Protein AF-A0A7V1LPP8-F1 (afdb_monomer_lite)

Sequence (68 aa):
MMDTTFIVGLILITGFLFGKTAERWGLPKASGYILAGVALNPGISPVIPATFPDLTEPVTNICLAFIT

Radius of gyration: 12.66 Å; chains: 1; bounding box: 30×26×32 Å

pLDDT: mean 91.77, std 6.23, range [60.62, 98.0]

Organism: Caldithrix abyssi (NCBI:txid187145)

Foldseek 3Di:
DDDPVVVVVQLVVQLVVQLVVCVVVVHHSVVRSVVSCVCCACVNPVPDDNCVCVVCVVVVVVVVVVVD

InterPro domains:
  IPR038770 Sodium/solute symporter superfamily [G3DSA:1.20.1530.20] (2-68)

Secondary structure (DSSP, 8-state):
---HHHHHHHHHHHHHHHHHHHHHTT--HHHHHHHHHHHT-TTT-TTS-TTHHHHHHHHHHHHHHHH-

Structure (mmCIF, N/CA/C/O backbone):
data_AF-A0A7V1LPP8-F1
#
_entry.id   AF-A0A7V1LPP8-F1
#
loop_
_atom_site.group_PDB
_atom_site.id
_atom_site.type_symbol
_atom_site.label_atom_id
_atom_site.label_alt_id
_atom_site.label_comp_id
_atom_site.label_asym_id
_atom_site.label_entity_id
_atom_site.label_seq_id
_atom_site.pdbx_PDB_ins_code
_atom_site.Cartn_x
_atom_site.Cartn_y
_atom_site.Cartn_z
_atom_site.occupancy
_atom_site.B_iso_or_equiv
_atom_site.auth_seq_id
_atom_site.auth_comp_id
_atom_site.auth_asym_id
_atom_site.auth_atom_id
_atom_site.pdbx_PDB_model_num
ATOM 1 N N . MET A 1 1 ? 6.074 3.298 -21.983 1.00 60.62 1 MET A N 1
ATOM 2 C CA . MET A 1 1 ? 5.999 3.706 -20.564 1.00 60.62 1 MET A CA 1
ATOM 3 C C . MET A 1 1 ? 4.567 4.117 -20.292 1.00 60.62 1 MET A C 1
ATOM 5 O O . MET A 1 1 ? 3.996 4.766 -21.155 1.00 60.62 1 MET A O 1
ATOM 9 N N . MET A 1 2 ? 3.975 3.684 -19.179 1.00 70.75 2 MET A N 1
ATOM 10 C CA . MET A 1 2 ? 2.660 4.185 -18.761 1.00 70.75 2 MET A CA 1
ATOM 11 C C . MET A 1 2 ? 2.837 5.576 -18.159 1.00 70.75 2 MET A C 1
ATOM 13 O O . MET A 1 2 ? 3.789 5.797 -17.410 1.00 70.75 2 MET A O 1
ATOM 17 N N . ASP A 1 3 ? 1.944 6.502 -18.495 1.00 88.19 3 ASP A N 1
ATOM 18 C CA . ASP A 1 3 ? 1.982 7.858 -17.957 1.00 88.19 3 ASP A CA 1
ATOM 19 C C . ASP A 1 3 ? 1.765 7.855 -16.439 1.00 88.19 3 ASP A C 1
ATOM 21 O O . ASP A 1 3 ? 0.892 7.154 -15.919 1.00 88.19 3 ASP A O 1
ATOM 25 N N . THR A 1 4 ? 2.522 8.680 -15.713 1.00 86.50 4 THR A N 1
ATOM 26 C CA . THR A 1 4 ? 2.422 8.802 -14.248 1.00 86.50 4 THR A CA 1
ATOM 27 C C . THR A 1 4 ? 0.993 9.110 -13.799 1.00 86.50 4 THR A C 1
ATOM 29 O O . THR A 1 4 ? 0.507 8.536 -12.827 1.00 86.50 4 THR A O 1
ATOM 32 N N . THR A 1 5 ? 0.280 9.957 -14.544 1.00 90.38 5 THR A N 1
ATOM 33 C CA . THR A 1 5 ? -1.128 10.291 -14.286 1.00 90.38 5 THR A CA 1
ATOM 34 C C . THR A 1 5 ? -2.034 9.065 -14.354 1.00 90.38 5 THR A C 1
ATOM 36 O O . THR A 1 5 ? -2.944 8.929 -13.538 1.00 90.38 5 THR A O 1
ATOM 39 N N . PHE A 1 6 ? -1.772 8.147 -15.287 1.00 91.75 6 PHE A N 1
ATOM 40 C CA . PHE A 1 6 ? -2.532 6.908 -15.401 1.00 91.75 6 PHE A CA 1
ATOM 41 C C . PHE A 1 6 ? -2.280 5.990 -14.202 1.00 91.75 6 PHE A C 1
ATOM 43 O O . PHE A 1 6 ? -3.231 5.460 -13.633 1.00 91.75 6 PHE A O 1
ATOM 50 N N . ILE A 1 7 ? -1.021 5.851 -13.775 1.00 91.06 7 ILE A N 1
ATOM 51 C CA . ILE A 1 7 ? -0.656 5.037 -12.604 1.00 91.06 7 ILE A CA 1
ATOM 52 C C . ILE A 1 7 ? -1.330 5.585 -11.340 1.00 91.06 7 ILE A C 1
ATOM 54 O O . ILE A 1 7 ? -1.954 4.829 -10.600 1.00 91.06 7 ILE A O 1
ATOM 58 N N . VAL A 1 8 ? -1.274 6.901 -11.120 1.00 91.75 8 VAL A N 1
ATOM 59 C CA . VAL A 1 8 ? -1.945 7.545 -9.979 1.00 91.75 8 VAL A CA 1
ATOM 60 C C . VAL A 1 8 ? -3.457 7.328 -10.040 1.00 91.75 8 VAL A C 1
ATOM 62 O O . VAL A 1 8 ? -4.059 6.927 -9.045 1.00 91.75 8 VAL A O 1
ATOM 65 N N . GLY A 1 9 ? -4.076 7.538 -11.206 1.00 93.88 9 GLY A N 1
ATOM 66 C CA . GLY A 1 9 ? -5.504 7.290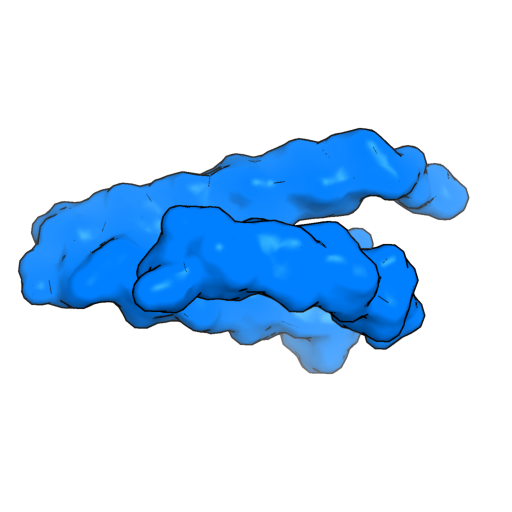 -11.400 1.00 93.88 9 GLY A CA 1
ATOM 67 C C . GLY A 1 9 ? -5.892 5.844 -11.089 1.00 93.88 9 GLY A C 1
ATOM 68 O O . GLY A 1 9 ? -6.875 5.609 -10.385 1.00 93.88 9 GLY A O 1
ATOM 69 N N . LEU A 1 10 ? -5.086 4.881 -11.541 1.00 93.88 10 LEU A N 1
ATOM 70 C CA . LEU A 1 10 ? -5.279 3.465 -11.249 1.00 93.88 10 LEU A CA 1
ATOM 71 C C . LEU A 1 10 ? -5.234 3.201 -9.740 1.00 93.88 10 LEU A C 1
ATOM 73 O O . LEU A 1 10 ? -6.185 2.627 -9.220 1.00 93.88 10 LEU A O 1
ATOM 77 N N . ILE A 1 11 ? -4.191 3.671 -9.043 1.00 93.19 11 ILE A N 1
ATOM 78 C CA . ILE A 1 11 ? -4.026 3.498 -7.588 1.00 93.19 11 ILE A CA 1
ATOM 79 C C . ILE A 1 11 ? -5.230 4.059 -6.826 1.00 93.19 11 ILE A C 1
ATOM 81 O O . ILE A 1 11 ? -5.764 3.397 -5.932 1.00 93.19 11 ILE A O 1
ATOM 85 N N . LEU A 1 12 ? -5.679 5.267 -7.182 1.00 94.75 12 LEU A N 1
ATOM 86 C CA . LEU A 1 12 ? -6.818 5.915 -6.532 1.00 94.75 12 LEU A CA 1
ATOM 87 C C . LEU A 1 12 ? -8.114 5.129 -6.754 1.00 94.75 12 LEU A C 1
ATOM 89 O O . LEU A 1 12 ? -8.859 4.897 -5.801 1.00 94.75 12 LEU A O 1
ATOM 93 N N . ILE A 1 13 ? -8.373 4.681 -7.986 1.00 96.81 13 ILE A N 1
ATOM 94 C CA . ILE A 1 13 ? -9.572 3.900 -8.317 1.00 96.81 13 ILE A CA 1
ATOM 95 C C . ILE A 1 13 ? -9.554 2.555 -7.587 1.00 96.81 13 ILE A C 1
ATOM 97 O O . ILE A 1 13 ? -10.544 2.195 -6.949 1.00 96.81 13 ILE A O 1
ATOM 101 N N . THR A 1 14 ? -8.445 1.817 -7.629 1.00 96.12 14 THR A N 1
ATOM 102 C CA . THR A 1 14 ? -8.340 0.514 -6.957 1.00 96.12 14 THR A CA 1
ATOM 103 C C . THR A 1 14 ? -8.438 0.651 -5.445 1.00 96.12 14 THR A C 1
ATOM 105 O O . THR A 1 14 ? -9.166 -0.116 -4.815 1.00 96.12 14 THR A O 1
ATOM 108 N N . GLY A 1 15 ? -7.773 1.654 -4.863 1.00 96.31 15 GLY A N 1
ATOM 109 C CA . GLY A 1 15 ? -7.864 1.952 -3.438 1.00 96.31 15 GLY A CA 1
ATOM 110 C C . GLY A 1 15 ? -9.304 2.261 -3.039 1.00 96.31 15 GLY A C 1
ATOM 111 O O . GLY A 1 15 ? -9.845 1.629 -2.134 1.00 96.31 15 GLY A O 1
ATOM 112 N N . PHE A 1 16 ? -9.977 3.151 -3.770 1.00 97.00 16 PHE A N 1
ATOM 113 C CA . PHE A 1 16 ? -11.381 3.478 -3.526 1.00 97.00 16 PHE A CA 1
ATOM 114 C C . PHE A 1 16 ? -12.300 2.251 -3.610 1.00 97.00 16 PHE A C 1
ATOM 116 O O . PHE A 1 16 ? -13.111 2.028 -2.708 1.00 97.00 16 PHE A O 1
ATOM 123 N N . LEU A 1 17 ? -12.166 1.432 -4.660 1.00 98.00 17 LEU A N 1
ATOM 124 C CA . LEU A 1 17 ? -12.995 0.240 -4.855 1.00 98.00 17 LEU A CA 1
ATOM 125 C C . LEU A 1 17 ? -12.803 -0.780 -3.726 1.00 98.00 17 LEU A C 1
ATOM 127 O O . LEU A 1 17 ? -13.791 -1.275 -3.175 1.00 98.00 17 LEU A O 1
ATOM 131 N N . PHE A 1 18 ? -11.559 -1.066 -3.341 1.00 97.75 18 P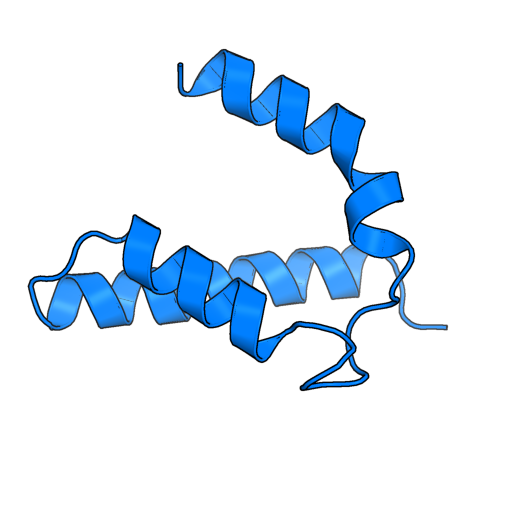HE A N 1
ATOM 132 C CA . PHE A 1 18 ? -11.277 -2.011 -2.261 1.00 97.75 18 PHE A CA 1
ATOM 133 C C . PHE A 1 18 ? -11.680 -1.452 -0.897 1.00 97.75 18 PHE A C 1
ATOM 135 O O . PHE A 1 18 ? -12.261 -2.181 -0.099 1.00 97.75 18 PHE A O 1
ATOM 142 N N . GLY A 1 19 ? -11.447 -0.165 -0.630 1.00 97.44 19 GLY A N 1
ATOM 143 C CA . GLY A 1 19 ? -11.876 0.489 0.609 1.00 97.44 19 GLY A CA 1
ATOM 144 C C . GLY A 1 19 ? -13.395 0.466 0.784 1.00 97.44 19 GLY A C 1
ATOM 145 O O . GLY A 1 19 ? -13.890 0.116 1.854 1.00 97.44 19 GLY A O 1
ATOM 146 N N . LYS A 1 20 ? -14.146 0.757 -0.285 1.00 97.75 20 LYS A N 1
ATOM 147 C CA . LYS A 1 20 ? -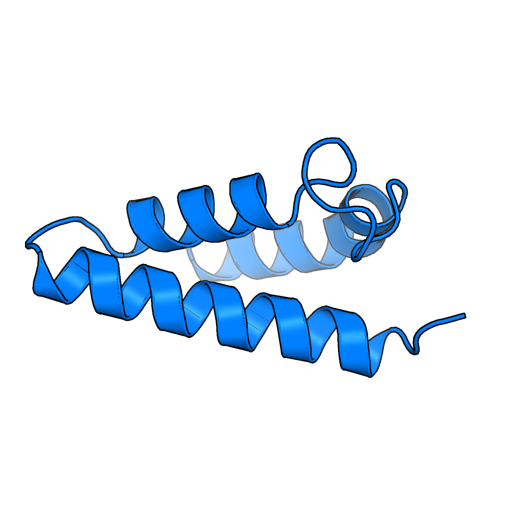15.615 0.680 -0.288 1.00 97.75 20 LYS A CA 1
ATOM 148 C C . LYS A 1 20 ? -16.121 -0.758 -0.145 1.00 97.75 20 LYS A C 1
ATOM 150 O O . LYS A 1 20 ? -17.137 -0.992 0.505 1.00 97.75 20 LYS A O 1
ATOM 155 N N . THR A 1 21 ? -15.415 -1.724 -0.729 1.00 97.75 21 THR A N 1
ATOM 156 C CA . THR A 1 21 ? -15.740 -3.151 -0.573 1.00 97.75 21 THR A CA 1
ATOM 157 C C . THR A 1 21 ? -15.481 -3.626 0.857 1.00 97.75 21 THR A C 1
ATOM 159 O O . THR A 1 21 ? -16.341 -4.284 1.435 1.00 97.75 21 THR A O 1
ATOM 162 N N . ALA A 1 22 ? -14.359 -3.225 1.462 1.00 97.62 22 ALA A N 1
ATOM 163 C CA . ALA A 1 22 ? -14.034 -3.515 2.856 1.00 97.62 22 ALA A CA 1
ATOM 164 C C . ALA A 1 22 ? -15.079 -2.920 3.814 1.00 97.62 22 ALA A C 1
ATOM 166 O O . ALA A 1 22 ? -15.606 -3.640 4.660 1.00 97.62 22 ALA A O 1
ATOM 167 N N . GLU A 1 23 ? -15.460 -1.652 3.619 1.00 97.56 23 GLU A N 1
ATOM 168 C CA . GLU A 1 23 ? -16.534 -1.006 4.389 1.00 97.56 23 GLU A CA 1
ATOM 169 C C . GLU A 1 23 ? -17.855 -1.777 4.276 1.00 97.56 23 GLU A C 1
ATOM 171 O O . GLU A 1 23 ? -18.529 -2.007 5.279 1.00 97.56 23 GLU A O 1
ATOM 176 N N . ARG A 1 24 ? -18.210 -2.242 3.069 1.00 97.12 24 ARG A N 1
ATOM 177 C CA . ARG A 1 24 ? -19.430 -3.034 2.848 1.00 97.12 24 ARG A CA 1
ATOM 178 C C . ARG A 1 24 ? -19.415 -4.375 3.588 1.00 97.12 24 ARG A C 1
ATOM 180 O O . ARG A 1 24 ? -20.482 -4.905 3.885 1.00 97.12 24 ARG A O 1
ATOM 187 N N . TRP A 1 25 ? -18.239 -4.916 3.886 1.00 97.06 25 TRP A N 1
ATOM 188 C CA . TRP A 1 25 ? -18.062 -6.133 4.683 1.00 97.06 25 TRP A CA 1
ATOM 189 C C . TRP A 1 25 ? -17.883 -5.859 6.184 1.00 97.06 25 TRP A C 1
ATOM 191 O O . TRP A 1 25 ? -17.606 -6.785 6.940 1.00 97.06 25 TRP A O 1
ATOM 201 N N . GLY A 1 26 ? -18.054 -4.610 6.635 1.00 96.56 26 GLY A N 1
ATOM 202 C CA . GLY A 1 26 ? -17.899 -4.223 8.040 1.00 96.56 26 GLY A CA 1
ATOM 203 C C . GLY A 1 26 ? -16.443 -4.070 8.492 1.00 96.56 26 GLY A C 1
ATOM 204 O O . GLY A 1 26 ? -16.183 -3.977 9.689 1.00 96.56 26 GLY A O 1
ATOM 205 N N . LEU A 1 27 ? -15.491 -4.044 7.555 1.00 97.19 27 LEU A N 1
ATOM 206 C CA . LEU A 1 27 ? -14.072 -3.835 7.833 1.00 97.19 27 LEU A CA 1
ATOM 207 C C . LEU A 1 27 ? -13.708 -2.341 7.752 1.00 97.19 27 LEU A C 1
ATOM 209 O O . LEU A 1 27 ? -14.348 -1.579 7.020 1.00 97.19 27 LEU A O 1
ATOM 213 N N . PRO A 1 28 ? -12.636 -1.901 8.434 1.00 96.38 28 PRO A N 1
ATOM 214 C CA . PRO A 1 28 ? -12.085 -0.567 8.233 1.00 96.38 28 PRO A CA 1
ATOM 215 C C . PRO A 1 28 ? -11.669 -0.346 6.773 1.00 96.38 28 PRO A C 1
ATOM 217 O O . PRO A 1 28 ? -11.019 -1.196 6.162 1.00 96.38 28 PRO A O 1
ATOM 220 N N . LYS A 1 29 ? -11.951 0.843 6.223 1.00 95.12 29 LYS A N 1
ATOM 221 C CA . LYS A 1 29 ? -11.532 1.222 4.856 1.00 95.12 29 LYS A CA 1
ATOM 222 C C . LYS A 1 29 ? -10.029 1.064 4.632 1.00 95.12 29 LYS A C 1
ATOM 224 O O . LYS A 1 29 ? -9.616 0.628 3.561 1.00 95.12 29 LYS A O 1
ATOM 229 N N . ALA A 1 30 ? -9.233 1.368 5.661 1.00 94.31 30 ALA A N 1
ATOM 230 C CA . ALA A 1 30 ? -7.780 1.227 5.641 1.00 94.31 30 ALA A CA 1
ATOM 231 C C . ALA A 1 30 ? -7.334 -0.197 5.271 1.00 94.31 30 ALA A C 1
ATOM 233 O O . ALA A 1 30 ? -6.411 -0.358 4.477 1.00 94.31 30 ALA A O 1
ATOM 234 N N . SER A 1 31 ? -8.034 -1.230 5.755 1.00 95.94 31 SER A N 1
ATOM 235 C CA . SER A 1 31 ? -7.758 -2.623 5.388 1.00 95.94 31 SER A CA 1
ATOM 236 C C . SER A 1 31 ? -7.952 -2.865 3.887 1.00 95.94 31 SER A C 1
ATOM 238 O O . SER A 1 31 ? -7.142 -3.545 3.263 1.00 95.94 31 SER A O 1
ATOM 240 N N . GLY A 1 32 ? -8.979 -2.257 3.284 1.00 96.81 32 GLY A N 1
ATOM 241 C CA . GLY A 1 32 ? -9.201 -2.308 1.838 1.00 96.81 32 GLY A CA 1
ATOM 242 C C . GLY A 1 32 ? -8.090 -1.617 1.044 1.00 96.81 32 GLY A C 1
ATOM 243 O O . GLY A 1 32 ? -7.598 -2.177 0.067 1.00 96.81 32 GLY A O 1
ATOM 244 N N . TYR A 1 33 ? -7.634 -0.441 1.483 1.00 94.75 33 TYR A N 1
ATOM 245 C CA . TYR A 1 33 ? -6.526 0.268 0.829 1.00 94.75 33 TYR A CA 1
ATOM 246 C C . TYR A 1 33 ? -5.226 -0.545 0.852 1.00 94.75 33 TYR A C 1
ATOM 248 O O . TYR A 1 33 ? -4.533 -0.617 -0.161 1.00 94.75 33 TYR A O 1
ATOM 256 N N . ILE A 1 34 ? -4.932 -1.216 1.971 1.00 94.38 34 ILE A N 1
ATOM 257 C CA . ILE A 1 34 ? -3.766 -2.102 2.095 1.00 94.38 34 ILE A CA 1
ATOM 258 C C . ILE A 1 34 ? -3.877 -3.279 1.120 1.00 94.38 34 ILE A C 1
ATOM 260 O O . ILE A 1 34 ? -2.920 -3.570 0.407 1.00 94.38 34 ILE A O 1
ATOM 264 N N . LEU A 1 35 ? -5.045 -3.925 1.030 1.00 95.69 35 LEU A N 1
ATOM 265 C CA . LEU A 1 35 ? -5.262 -5.025 0.085 1.00 95.69 35 LEU A CA 1
ATOM 266 C C . LEU A 1 35 ? -5.111 -4.583 -1.377 1.00 95.69 35 LEU A C 1
ATOM 268 O O . LEU A 1 35 ? -4.513 -5.313 -2.166 1.00 95.69 35 LEU A O 1
ATOM 272 N N . ALA A 1 36 ? -5.592 -3.388 -1.735 1.00 95.06 36 ALA A N 1
ATOM 273 C CA . ALA A 1 36 ? -5.351 -2.819 -3.060 1.00 95.06 36 ALA A CA 1
ATOM 274 C C . ALA A 1 36 ? -3.852 -2.600 -3.319 1.00 95.06 36 ALA A C 1
ATOM 276 O O . ALA A 1 36 ? -3.362 -2.954 -4.388 1.00 95.06 36 ALA A O 1
ATOM 277 N N . GLY A 1 37 ? -3.116 -2.073 -2.335 1.00 92.62 37 GLY A N 1
ATOM 278 C CA . GLY A 1 37 ? -1.665 -1.892 -2.423 1.00 92.62 37 GLY A CA 1
ATOM 279 C C . GLY A 1 37 ? -0.907 -3.210 -2.609 1.00 92.62 37 GLY A C 1
ATOM 280 O O . GLY A 1 37 ? -0.001 -3.284 -3.434 1.00 92.62 37 GLY A O 1
ATOM 281 N N . VAL A 1 38 ? -1.315 -4.274 -1.908 1.00 93.19 38 VAL A N 1
ATOM 282 C CA . VAL A 1 38 ? -0.754 -5.623 -2.090 1.00 93.19 38 VAL A CA 1
ATOM 283 C C . VAL A 1 38 ? -1.062 -6.152 -3.492 1.00 93.19 38 VAL A C 1
ATOM 285 O O . VAL A 1 38 ? -0.153 -6.602 -4.179 1.00 93.19 38 VAL A O 1
ATOM 288 N N . ALA A 1 39 ? -2.310 -6.048 -3.959 1.00 92.62 39 ALA A N 1
ATOM 289 C CA . ALA A 1 39 ? -2.705 -6.512 -5.292 1.00 92.62 39 ALA A CA 1
ATOM 290 C C . ALA A 1 39 ? -1.969 -5.782 -6.433 1.00 92.62 39 ALA A C 1
ATOM 292 O O . ALA A 1 39 ? -1.731 -6.362 -7.491 1.00 92.62 39 ALA A O 1
ATOM 293 N N . LEU A 1 40 ? -1.602 -4.518 -6.214 1.00 92.69 40 LEU A N 1
ATOM 294 C CA . LEU A 1 40 ? -0.845 -3.692 -7.153 1.00 92.69 40 LEU A CA 1
ATOM 295 C C . LEU A 1 40 ? 0.676 -3.773 -6.973 1.00 92.69 40 LEU A C 1
ATOM 297 O O . LEU A 1 40 ? 1.409 -3.096 -7.694 1.00 92.69 40 LEU A O 1
ATOM 301 N N . ASN A 1 41 ? 1.161 -4.572 -6.023 1.00 90.00 41 ASN A N 1
ATOM 302 C CA . ASN A 1 41 ? 2.587 -4.715 -5.778 1.00 90.00 41 ASN A CA 1
ATOM 303 C C . ASN A 1 41 ? 3.289 -5.283 -7.029 1.00 90.00 41 ASN A C 1
ATOM 305 O O . ASN A 1 41 ? 2.796 -6.269 -7.577 1.00 90.00 41 ASN A O 1
ATOM 309 N N . PRO A 1 42 ? 4.455 -4.751 -7.441 1.00 87.31 42 PRO A N 1
ATOM 310 C CA . PRO A 1 42 ? 5.205 -5.226 -8.612 1.00 87.31 42 PRO A CA 1
ATOM 311 C C . PRO A 1 42 ? 5.557 -6.723 -8.578 1.00 87.31 42 PRO A C 1
ATOM 313 O O . PRO A 1 42 ? 5.725 -7.335 -9.630 1.00 87.31 42 PRO A O 1
ATOM 316 N N . GLY A 1 43 ? 5.658 -7.329 -7.389 1.00 85.62 43 GLY A N 1
ATOM 317 C CA . GLY A 1 43 ? 5.878 -8.767 -7.209 1.00 85.62 43 GLY A CA 1
ATOM 318 C C . GLY A 1 43 ? 4.633 -9.637 -7.426 1.00 85.62 43 GLY A C 1
ATOM 319 O O . GLY A 1 43 ? 4.771 -10.845 -7.591 1.00 85.62 43 GLY A O 1
ATOM 320 N N . ILE A 1 44 ? 3.432 -9.046 -7.441 1.00 88.25 44 ILE A N 1
ATOM 321 C CA . ILE A 1 44 ? 2.151 -9.730 -7.698 1.00 88.25 44 ILE A CA 1
ATOM 322 C C . I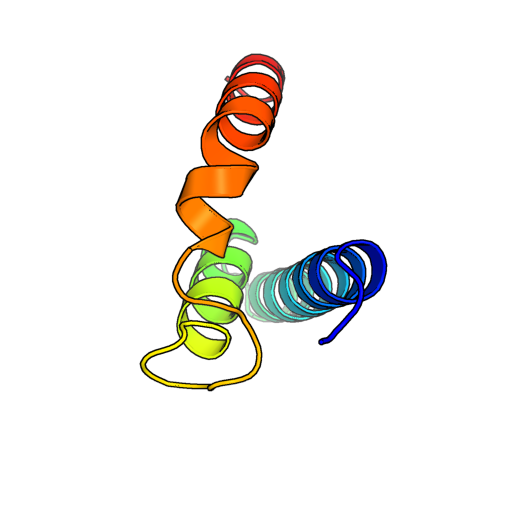LE A 1 44 ? 1.577 -9.327 -9.064 1.00 88.25 44 ILE A C 1
ATOM 324 O O . ILE A 1 44 ? 1.052 -10.165 -9.794 1.00 88.25 44 ILE A O 1
ATOM 328 N N . SER A 1 45 ? 1.694 -8.050 -9.425 1.00 84.06 45 SER A N 1
ATOM 329 C CA . SER A 1 45 ? 1.192 -7.460 -10.660 1.00 84.06 45 SER A CA 1
ATOM 330 C C . SER A 1 45 ? 2.247 -6.520 -11.254 1.00 84.06 45 SER A C 1
ATOM 332 O O . SER A 1 45 ? 2.601 -5.530 -10.616 1.00 84.06 45 SER A O 1
ATOM 334 N N . PRO A 1 46 ? 2.721 -6.740 -12.494 1.00 82.00 46 PRO A N 1
ATOM 335 C CA . PRO A 1 46 ? 3.752 -5.904 -13.119 1.00 82.00 46 PRO A CA 1
ATOM 336 C C . PRO A 1 46 ? 3.225 -4.537 -13.607 1.00 82.00 46 PRO A C 1
ATOM 338 O O . PRO A 1 46 ? 3.874 -3.874 -14.413 1.00 82.00 46 PRO A O 1
ATOM 341 N N . VAL A 1 47 ? 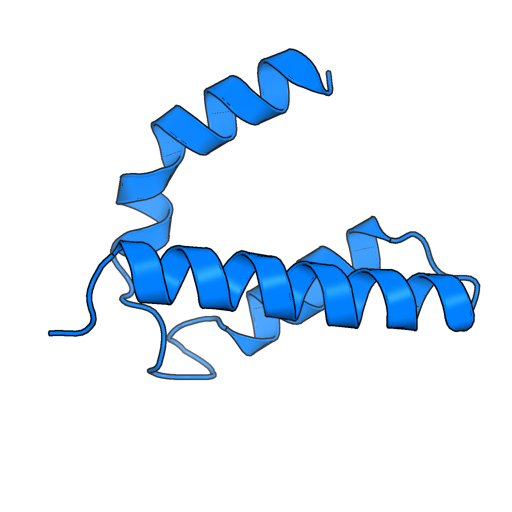2.031 -4.121 -13.169 1.00 86.19 47 VAL A N 1
ATOM 342 C CA . VAL A 1 47 ? 1.343 -2.907 -13.640 1.00 86.19 47 VAL A CA 1
ATOM 343 C C . VAL A 1 47 ? 1.961 -1.630 -13.061 1.00 86.19 47 VAL A C 1
ATOM 345 O O . VAL A 1 47 ? 1.965 -0.600 -13.734 1.00 86.19 47 VAL A O 1
ATOM 348 N N . ILE A 1 48 ? 2.494 -1.683 -11.835 1.00 88.62 48 ILE A N 1
ATOM 349 C CA . ILE A 1 48 ? 3.125 -0.530 -11.176 1.00 88.62 48 ILE A CA 1
ATOM 350 C C . ILE A 1 48 ? 4.650 -0.721 -11.124 1.00 88.62 48 ILE A C 1
ATOM 352 O O . ILE A 1 48 ? 5.110 -1.770 -10.675 1.00 88.62 48 ILE A O 1
ATOM 356 N N . PRO A 1 49 ? 5.456 0.273 -11.553 1.00 88.44 49 PRO A N 1
ATOM 357 C CA . PRO A 1 49 ? 6.913 0.202 -11.470 1.00 88.44 49 PRO A CA 1
ATOM 358 C C . PRO A 1 49 ? 7.413 0.062 -10.029 1.00 88.44 49 PRO A C 1
ATOM 360 O O . PRO A 1 49 ? 6.921 0.739 -9.128 1.00 88.44 49 PRO A O 1
ATOM 363 N N . ALA A 1 50 ? 8.464 -0.734 -9.820 1.00 87.81 50 ALA A N 1
ATOM 364 C CA . ALA A 1 50 ? 9.046 -0.943 -8.491 1.00 87.81 50 ALA A CA 1
ATOM 365 C C . ALA A 1 50 ? 9.616 0.331 -7.847 1.00 87.81 50 ALA A C 1
ATOM 367 O O . ALA A 1 50 ? 9.657 0.419 -6.629 1.00 87.81 50 ALA A O 1
ATOM 368 N N . THR A 1 51 ? 10.003 1.324 -8.650 1.00 87.88 51 THR A N 1
ATOM 369 C CA . THR A 1 51 ? 10.509 2.628 -8.185 1.00 87.88 51 THR A CA 1
ATOM 370 C C . THR A 1 51 ? 9.386 3.596 -7.785 1.00 87.88 51 THR A C 1
ATOM 372 O O . THR A 1 51 ? 9.646 4.679 -7.272 1.00 87.88 51 THR A O 1
ATOM 375 N N . PHE A 1 52 ? 8.120 3.257 -8.056 1.00 86.38 52 PHE A N 1
ATOM 376 C CA . PHE A 1 52 ? 6.994 4.163 -7.822 1.00 86.38 52 PHE A CA 1
ATOM 377 C C . PHE A 1 52 ? 6.785 4.534 -6.341 1.00 86.38 52 PHE A C 1
ATOM 379 O O . PHE A 1 52 ? 6.557 5.715 -6.082 1.00 86.38 52 PHE A O 1
ATOM 386 N N . PRO A 1 53 ? 6.900 3.607 -5.364 1.00 85.19 53 PRO A N 1
ATOM 387 C CA . PRO A 1 53 ? 6.815 3.954 -3.946 1.00 85.19 53 PRO A CA 1
ATOM 388 C C . PRO A 1 53 ? 7.818 5.046 -3.556 1.00 85.19 53 PRO A C 1
ATOM 390 O O . PRO A 1 53 ? 7.402 6.059 -2.997 1.00 85.19 53 PRO A O 1
ATOM 393 N N . ASP A 1 54 ? 9.082 4.899 -3.965 1.00 89.00 54 ASP A N 1
ATOM 394 C CA . ASP A 1 54 ? 10.161 5.853 -3.673 1.00 89.00 54 ASP A CA 1
ATOM 395 C C . ASP A 1 54 ? 9.870 7.238 -4.274 1.00 89.00 54 ASP A C 1
ATOM 397 O O . ASP A 1 54 ? 10.019 8.268 -3.620 1.00 89.00 54 ASP A O 1
ATOM 401 N N . LEU A 1 55 ? 9.369 7.278 -5.515 1.00 89.19 55 LEU A N 1
ATOM 402 C CA . LEU A 1 55 ? 8.988 8.529 -6.185 1.00 89.19 55 LEU A CA 1
ATOM 403 C C . LEU A 1 55 ? 7.845 9.264 -5.467 1.00 89.19 55 LEU A C 1
ATOM 405 O O . LEU A 1 55 ? 7.740 10.487 -5.560 1.00 89.19 55 LEU A O 1
ATOM 409 N N . THR A 1 56 ? 6.977 8.528 -4.771 1.00 89.81 56 THR A N 1
ATOM 410 C CA . THR A 1 56 ? 5.799 9.079 -4.084 1.00 89.81 56 THR A CA 1
ATOM 411 C C . THR A 1 56 ? 5.991 9.300 -2.586 1.00 89.81 56 THR A C 1
ATOM 413 O O . THR A 1 56 ? 5.071 9.793 -1.929 1.00 89.81 56 THR A O 1
ATOM 416 N N . GLU A 1 57 ? 7.170 9.007 -2.036 1.00 93.19 57 GLU A N 1
ATOM 417 C CA . GLU A 1 57 ? 7.470 9.204 -0.615 1.00 93.19 57 GLU A CA 1
ATOM 418 C C . GLU A 1 57 ? 7.225 10.656 -0.145 1.00 93.19 57 GLU A C 1
ATOM 420 O O . GLU A 1 57 ? 6.507 10.836 0.844 1.00 93.19 57 GLU A O 1
ATOM 425 N N . PRO A 1 58 ? 7.671 11.716 -0.858 1.00 94.19 58 PRO A N 1
ATOM 426 C CA . PRO A 1 58 ? 7.410 13.094 -0.430 1.00 94.19 58 PRO A CA 1
ATOM 427 C C . PRO A 1 58 ? 5.915 13.424 -0.378 1.00 94.19 58 PRO A C 1
ATOM 429 O O . PRO A 1 58 ? 5.446 14.076 0.553 1.00 94.19 58 PRO A O 1
ATOM 432 N N . VAL A 1 59 ? 5.153 12.941 -1.363 1.00 92.19 59 VAL A N 1
ATOM 433 C CA . VAL A 1 59 ? 3.699 13.143 -1.434 1.00 92.19 59 VAL A CA 1
ATOM 434 C C . VAL A 1 59 ? 3.006 12.400 -0.293 1.00 92.19 59 VAL A C 1
ATOM 436 O O . VAL A 1 59 ? 2.131 12.962 0.361 1.00 92.19 59 VAL A O 1
ATOM 439 N N . THR A 1 60 ? 3.436 11.172 -0.005 1.00 91.94 60 THR A N 1
ATOM 440 C CA . THR A 1 60 ? 2.912 10.359 1.100 1.00 91.94 60 THR A CA 1
ATOM 441 C C . THR A 1 60 ? 3.145 11.044 2.444 1.00 91.94 60 THR A C 1
ATOM 443 O O . THR A 1 60 ? 2.214 11.145 3.240 1.00 91.94 60 THR A O 1
ATOM 446 N N . ASN A 1 61 ? 4.340 11.592 2.671 1.00 95.19 61 ASN A N 1
ATOM 447 C CA . ASN A 1 61 ? 4.666 12.331 3.892 1.00 95.19 61 ASN A CA 1
ATOM 448 C C . ASN A 1 61 ? 3.792 13.581 4.062 1.00 95.19 61 ASN A C 1
ATOM 450 O O . ASN A 1 61 ? 3.292 13.838 5.157 1.00 95.19 61 ASN A O 1
ATOM 454 N N . ILE A 1 62 ? 3.544 14.320 2.977 1.00 95.56 62 ILE A N 1
ATOM 455 C CA . ILE A 1 62 ? 2.615 15.457 2.988 1.00 95.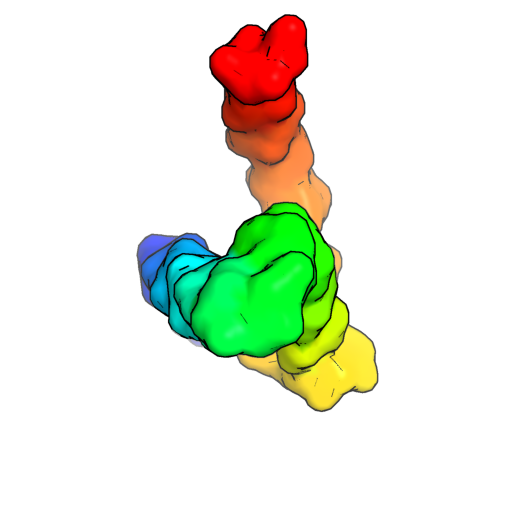56 62 ILE A CA 1
ATOM 456 C C . ILE A 1 62 ? 1.202 14.984 3.351 1.00 95.56 62 ILE A C 1
ATOM 458 O O . ILE A 1 62 ? 0.578 15.561 4.236 1.00 95.56 62 ILE A O 1
ATOM 462 N N . CYS A 1 63 ? 0.700 13.919 2.719 1.00 93.31 63 CYS A N 1
ATOM 463 C CA . CYS A 1 63 ? -0.617 13.361 3.030 1.00 93.31 63 CYS A CA 1
ATOM 464 C C . CYS A 1 63 ? -0.733 12.915 4.493 1.00 93.31 63 CYS A C 1
ATOM 466 O O . CYS A 1 63 ? -1.746 13.201 5.126 1.00 93.31 63 CYS A O 1
ATOM 468 N N . LEU A 1 64 ? 0.293 12.255 5.040 1.00 93.06 64 LEU A N 1
ATOM 469 C CA . LEU A 1 64 ? 0.324 11.828 6.440 1.00 93.06 64 LEU A CA 1
ATOM 470 C C . LEU A 1 64 ? 0.258 13.017 7.398 1.00 93.06 64 LEU A C 1
ATOM 472 O O . LEU A 1 64 ? -0.464 12.929 8.384 1.00 93.06 64 LEU A O 1
ATOM 476 N N . ALA A 1 65 ? 0.914 14.134 7.077 1.00 96.12 65 ALA A N 1
ATOM 477 C CA . ALA A 1 65 ? 0.827 15.366 7.863 1.00 96.12 65 ALA A CA 1
ATOM 478 C C . ALA A 1 65 ? -0.572 16.017 7.844 1.00 96.12 65 ALA A C 1
ATOM 480 O O . ALA A 1 65 ? -0.869 16.836 8.706 1.00 96.12 65 ALA A O 1
ATOM 481 N N . PHE A 1 66 ? -1.430 15.678 6.874 1.00 95.31 66 PHE A N 1
ATOM 482 C CA . PHE A 1 66 ? -2.827 16.127 6.849 1.00 95.31 66 PHE A CA 1
ATOM 483 C C . PHE A 1 66 ? -3.776 15.221 7.643 1.00 95.31 66 PHE A C 1
ATOM 485 O O . PHE A 1 66 ? -4.817 15.697 8.093 1.00 95.31 66 PHE A O 1
ATOM 492 N N . ILE A 1 67 ? -3.474 13.922 7.758 1.00 89.19 67 ILE A N 1
ATOM 493 C CA . ILE A 1 67 ? -4.359 12.933 8.405 1.00 89.19 67 ILE A CA 1
ATOM 494 C C . ILE A 1 67 ? -3.872 12.470 9.788 1.00 89.19 67 ILE A C 1
ATOM 496 O O . ILE A 1 67 ? -4.553 11.652 10.409 1.00 89.19 67 ILE A O 1
ATOM 500 N N . THR A 1 68 ? -2.720 12.971 10.243 1.00 81.19 68 THR A N 1
ATOM 501 C CA . THR A 1 68 ? -2.144 12.781 11.586 1.00 81.19 68 THR A CA 1
ATOM 502 C C . THR A 1 68 ? -2.214 14.096 12.340 1.00 81.19 68 THR A C 1
ATOM 504 O O . THR A 1 68 ? -2.683 14.077 13.498 1.00 81.19 68 THR A O 1
#